Protein AF-A0A822H7S4-F1 (afdb_monomer)

Solvent-accessible surface area (backbone atoms only — not comparable to full-atom values): 8726 Å² total; per-residue (Å²): 112,70,68,63,51,54,54,53,52,51,53,52,53,52,50,51,53,51,50,54,62,55,63,72,64,66,72,76,80,75,70,82,76,78,72,73,80,75,78,82,77,72,88,77,89,68,59,89,93,58,86,76,89,72,97,78,72,83,76,85,71,76,84,72,81,94,70,40,67,82,74,30,68,69,77,76,84,75,77,83,72,79,56,101,85,48,81,80,72,88,62,91,70,91,72,59,80,77,71,72,69,85,80,28,40,58,48,65,60,55,51,50,54,48,52,54,52,54,52,52,53,53,55,62,76,74,112

Mean predicted aligned error: 16.18 Å

Secondary structure (DSSP, 8-state):
-HHHHHHHHHHHHHHHHHHHHHHTT--------------------PPTT-PPPP---PPPPPPPTT--TTT-PPPPP-----STT-----PPPPPPGGGS----TTHHHHHHHHHHHHHHHHHHHT-

Sequence (127 aa):
MTMLIYWSILIIIIGILFYVVRSGHRKKEVRPSSHKKRRHSSSHNHEFGKWTPVDFRAPSPPPYPDWSIETTKPLPYRPFKYGPGYFVTMGPRRLDLDDWIELDNQWTRFHEEKKARSVAKRAFFSS

Radius of gyration: 29.54 Å; Cα contacts (8 Å, |Δi|>4): 28; chains: 1; bounding box: 92×42×51 Å

Structure (mmCIF, N/CA/C/O backbone):
data_AF-A0A822H7S4-F1
#
_entry.id   AF-A0A822H7S4-F1
#
loop_
_atom_site.group_PDB
_atom_site.id
_atom_site.type_symbol
_atom_site.label_atom_id
_atom_site.label_alt_id
_atom_site.label_comp_id
_atom_site.label_asym_id
_atom_site.label_entity_id
_atom_site.label_seq_id
_atom_site.pdbx_PDB_ins_code
_atom_site.Cartn_x
_atom_site.Cartn_y
_atom_site.Cartn_z
_atom_site.occupancy
_atom_site.B_iso_or_equiv
_atom_site.auth_seq_id
_atom_site.auth_comp_id
_atom_site.auth_asym_id
_atom_site.auth_atom_id
_atom_site.pdbx_PDB_model_num
ATOM 1 N N . MET A 1 1 ? 66.401 -18.579 -12.604 1.00 67.56 1 MET A N 1
ATOM 2 C CA . MET A 1 1 ? 65.758 -17.253 -12.761 1.00 67.56 1 MET A CA 1
ATOM 3 C C . MET A 1 1 ? 64.562 -17.309 -13.707 1.00 67.56 1 MET A C 1
ATOM 5 O O . MET A 1 1 ? 63.463 -17.021 -13.265 1.00 67.56 1 MET A O 1
ATOM 9 N N . THR A 1 2 ? 64.715 -17.774 -14.949 1.00 84.00 2 THR A N 1
ATOM 10 C CA . THR A 1 2 ? 63.610 -17.898 -15.926 1.00 84.00 2 THR A CA 1
ATOM 11 C C . THR A 1 2 ? 62.479 -18.831 -15.481 1.00 84.00 2 THR A C 1
ATOM 13 O O . THR A 1 2 ? 61.315 -18.488 -15.630 1.00 84.00 2 THR A O 1
ATOM 16 N N . MET A 1 3 ? 62.798 -19.965 -14.849 1.00 84.88 3 MET A N 1
ATOM 17 C CA . MET A 1 3 ? 61.784 -20.910 -14.355 1.00 84.88 3 MET A CA 1
ATOM 18 C C . MET A 1 3 ? 60.849 -20.292 -13.305 1.00 84.88 3 MET A C 1
ATOM 20 O O . MET A 1 3 ? 59.642 -20.477 -13.388 1.00 84.88 3 MET A O 1
ATOM 24 N N . LEU A 1 4 ? 61.371 -19.483 -12.375 1.00 85.50 4 LEU A N 1
ATOM 25 C CA . LEU A 1 4 ? 60.556 -18.797 -11.359 1.00 85.50 4 LEU A CA 1
ATOM 26 C C . LEU A 1 4 ? 59.604 -17.757 -11.975 1.00 85.50 4 LEU A C 1
ATOM 28 O O . LEU A 1 4 ? 58.508 -17.548 -11.463 1.00 85.50 4 LEU A O 1
ATOM 32 N N . ILE A 1 5 ? 60.002 -17.152 -13.097 1.00 89.75 5 ILE A N 1
ATOM 33 C CA . ILE A 1 5 ? 59.183 -16.194 -13.848 1.00 89.75 5 ILE A CA 1
ATOM 34 C C . ILE A 1 5 ? 58.032 -16.915 -14.569 1.00 89.75 5 ILE A C 1
ATOM 36 O O . ILE A 1 5 ? 56.905 -16.433 -14.565 1.00 89.75 5 ILE A O 1
ATOM 40 N N . TYR A 1 6 ? 58.266 -18.105 -15.131 1.00 93.25 6 TYR A N 1
ATOM 41 C CA . TYR A 1 6 ? 57.186 -18.892 -15.741 1.00 93.25 6 TYR A CA 1
ATOM 42 C C . TYR A 1 6 ? 56.154 -19.368 -14.709 1.00 93.25 6 TYR A C 1
ATOM 44 O O . TYR A 1 6 ? 54.952 -19.313 -14.972 1.00 93.25 6 TYR A O 1
ATOM 52 N N . TRP A 1 7 ? 56.598 -19.762 -13.511 1.00 92.56 7 TRP A N 1
ATOM 53 C CA . TRP A 1 7 ? 55.696 -20.155 -12.424 1.00 92.56 7 TRP A CA 1
ATOM 54 C C . TRP A 1 7 ? 54.872 -18.980 -11.875 1.00 92.56 7 TRP A C 1
ATOM 56 O O . TRP A 1 7 ? 53.690 -19.163 -11.583 1.00 92.56 7 TRP A O 1
ATOM 66 N N . SER A 1 8 ? 55.433 -17.767 -11.787 1.00 92.00 8 SER A N 1
ATOM 67 C CA . SER A 1 8 ? 54.667 -16.590 -11.347 1.00 92.00 8 SER A CA 1
ATOM 68 C C . SER A 1 8 ? 53.598 -16.179 -12.365 1.00 92.00 8 SER A C 1
ATOM 70 O O . SER A 1 8 ? 52.466 -15.882 -11.979 1.00 92.00 8 SER A O 1
ATOM 72 N N . ILE A 1 9 ? 53.910 -16.249 -13.663 1.00 94.62 9 ILE A N 1
ATOM 73 C CA . ILE A 1 9 ? 52.950 -15.986 -14.744 1.00 94.62 9 ILE A CA 1
ATOM 74 C C . ILE A 1 9 ? 51.811 -17.016 -14.725 1.00 94.62 9 ILE A C 1
ATOM 76 O O . ILE A 1 9 ? 50.644 -16.642 -14.843 1.00 94.62 9 ILE A O 1
ATOM 80 N N . LEU A 1 10 ? 52.123 -18.298 -14.505 1.00 95.00 10 LEU A N 1
ATOM 81 C CA . LEU A 1 10 ? 51.122 -19.365 -14.433 1.00 95.00 10 LEU A CA 1
ATOM 82 C C . LEU A 1 10 ? 50.108 -19.131 -13.297 1.00 95.00 10 LEU A C 1
ATOM 84 O O . LEU A 1 10 ? 48.903 -19.266 -13.508 1.00 95.00 10 LEU A O 1
ATOM 88 N N . ILE A 1 11 ? 50.576 -18.724 -12.113 1.00 95.12 11 ILE A N 1
ATOM 89 C CA . ILE A 1 11 ? 49.715 -18.458 -10.947 1.00 95.12 11 ILE A CA 1
ATOM 90 C C . ILE A 1 11 ? 48.787 -17.262 -11.203 1.00 95.12 11 ILE A C 1
ATOM 92 O O . ILE A 1 11 ? 47.607 -17.312 -10.851 1.00 95.12 11 ILE A O 1
ATOM 96 N N . ILE A 1 12 ? 49.285 -16.209 -11.858 1.00 94.88 12 ILE A N 1
ATOM 97 C CA . ILE A 1 12 ? 48.481 -15.028 -12.204 1.00 94.88 12 ILE A CA 1
ATOM 98 C C . ILE A 1 12 ? 47.375 -15.401 -13.199 1.00 94.88 12 ILE A C 1
ATOM 100 O O . ILE A 1 12 ? 46.224 -15.010 -13.008 1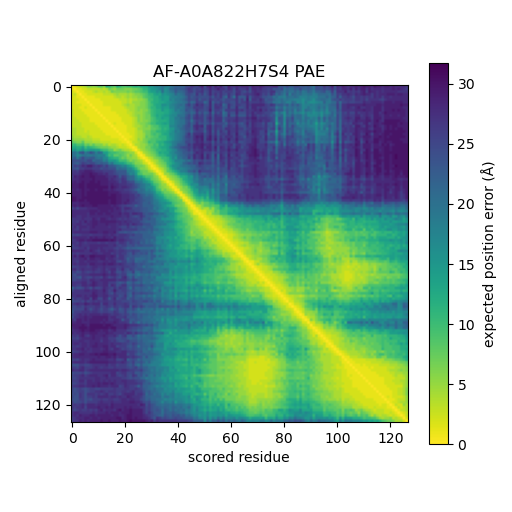.00 94.88 12 ILE A O 1
ATOM 104 N N . ILE A 1 13 ? 47.688 -16.206 -14.220 1.00 95.31 13 ILE A N 1
ATOM 105 C CA . ILE A 1 13 ? 46.705 -16.667 -15.213 1.00 95.31 13 ILE A CA 1
ATOM 106 C C . ILE A 1 13 ? 45.611 -17.512 -14.547 1.00 95.31 13 ILE A C 1
ATOM 108 O O . ILE A 1 13 ? 44.425 -17.295 -14.803 1.00 95.31 13 ILE A O 1
ATOM 112 N N . ILE A 1 14 ? 45.987 -18.424 -13.645 1.00 95.06 14 ILE A N 1
ATOM 113 C CA . ILE A 1 14 ? 45.033 -19.243 -12.882 1.00 95.06 14 ILE A CA 1
ATOM 114 C C . ILE A 1 14 ? 44.150 -18.360 -11.987 1.00 95.06 14 ILE A C 1
ATOM 116 O O . ILE A 1 14 ? 42.935 -18.558 -11.937 1.00 95.06 14 ILE A O 1
ATOM 120 N N . GLY A 1 15 ? 44.726 -17.352 -11.326 1.00 93.81 15 GLY A N 1
ATOM 121 C CA . GLY A 1 15 ? 43.984 -16.400 -10.495 1.00 93.81 15 GLY A CA 1
ATOM 122 C C . GLY A 1 15 ? 42.963 -15.578 -11.288 1.00 93.81 15 GLY A C 1
ATOM 123 O O . GLY A 1 15 ? 41.820 -15.429 -10.851 1.00 93.81 15 GLY A O 1
ATOM 124 N N . ILE A 1 16 ? 43.335 -15.103 -12.481 1.00 93.81 16 ILE A N 1
ATOM 125 C CA . ILE A 1 16 ? 42.435 -14.366 -13.382 1.00 93.81 16 ILE A CA 1
ATOM 126 C C . ILE A 1 16 ? 41.309 -15.276 -13.879 1.00 93.81 16 ILE A C 1
ATOM 128 O O . ILE A 1 16 ? 40.141 -14.886 -13.833 1.00 93.81 16 ILE A O 1
ATOM 132 N N . LEU A 1 17 ? 41.631 -16.506 -14.292 1.00 93.19 17 LEU A N 1
ATOM 133 C CA . LEU A 1 17 ? 40.635 -17.482 -14.729 1.00 93.19 17 LEU A CA 1
ATOM 134 C C . LEU A 1 17 ? 39.624 -17.775 -13.610 1.00 93.19 17 LEU A C 1
ATOM 136 O O . LEU A 1 17 ? 38.413 -17.742 -13.837 1.00 93.19 17 LEU A O 1
ATOM 140 N N . PHE A 1 18 ? 40.107 -17.983 -12.384 1.00 92.12 18 PHE A N 1
ATOM 141 C CA . PHE A 1 18 ? 39.256 -18.231 -11.224 1.00 92.12 18 PHE A CA 1
ATOM 142 C C . PHE A 1 18 ? 38.363 -17.026 -10.888 1.00 92.12 18 PHE A C 1
ATOM 144 O O . PHE A 1 18 ? 37.178 -17.190 -10.586 1.00 92.12 18 PHE A O 1
ATOM 151 N N . TYR A 1 19 ? 38.892 -15.804 -10.995 1.00 91.19 19 TYR A N 1
ATOM 152 C CA . TYR A 1 19 ? 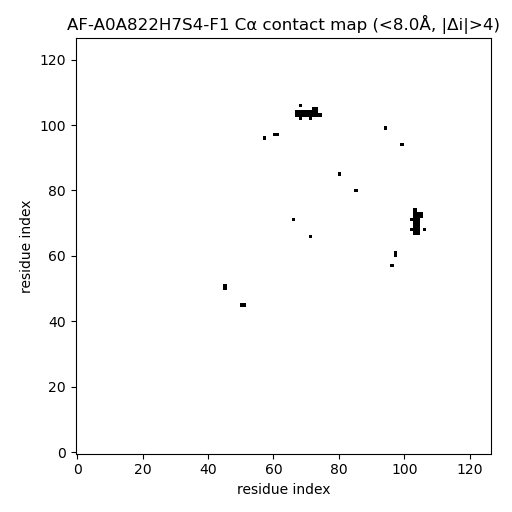38.134 -14.570 -10.782 1.00 91.19 19 TYR A CA 1
ATOM 153 C C . TYR A 1 19 ? 37.014 -14.384 -11.817 1.00 91.19 19 TYR A C 1
ATOM 155 O O . TYR A 1 19 ? 35.887 -14.035 -11.457 1.00 91.19 19 TYR A O 1
ATOM 163 N N . VAL A 1 20 ? 37.279 -14.670 -13.095 1.00 86.81 20 VAL A N 1
ATOM 164 C CA . VAL A 1 20 ? 36.275 -14.568 -14.167 1.00 86.81 20 VAL A CA 1
ATOM 165 C C . VAL A 1 20 ? 35.172 -15.613 -13.984 1.00 86.81 20 VAL A C 1
ATOM 167 O O . VAL A 1 20 ? 33.992 -15.263 -14.008 1.00 86.81 20 VAL A O 1
ATOM 170 N N . VAL A 1 21 ? 35.526 -16.866 -13.688 1.00 85.06 21 VAL A N 1
ATOM 171 C CA . VAL A 1 21 ? 34.542 -17.933 -13.429 1.00 85.06 21 VAL A CA 1
ATOM 172 C C . VAL A 1 21 ? 33.682 -17.608 -12.202 1.00 85.06 21 VAL A C 1
ATOM 174 O O . VAL A 1 21 ? 32.462 -17.775 -12.226 1.00 85.06 21 VAL A O 1
ATOM 177 N N . ARG A 1 22 ? 34.283 -17.074 -11.133 1.00 78.94 22 ARG A N 1
ATOM 178 C CA . ARG A 1 22 ? 33.554 -16.730 -9.905 1.00 78.94 22 ARG A CA 1
ATOM 179 C C . ARG A 1 22 ? 32.713 -15.460 -10.038 1.00 78.94 22 ARG A C 1
ATOM 181 O O . ARG A 1 22 ? 31.634 -15.394 -9.448 1.00 78.94 22 ARG A O 1
ATOM 188 N N . SER A 1 23 ? 33.153 -14.473 -10.819 1.00 72.94 23 SER A N 1
ATOM 189 C CA . SER A 1 23 ? 32.376 -13.249 -11.059 1.00 72.94 23 SER A CA 1
ATOM 190 C C . SER A 1 23 ? 31.108 -13.515 -11.883 1.00 72.94 23 SER A C 1
ATOM 192 O O . SER A 1 23 ? 30.075 -12.898 -11.615 1.00 72.94 23 SER A O 1
ATOM 194 N N . GLY A 1 24 ? 31.128 -14.513 -12.776 1.00 63.97 24 GLY A N 1
ATOM 195 C CA . GLY A 1 24 ? 29.954 -14.984 -13.523 1.00 63.97 24 GLY A CA 1
ATOM 196 C C . GLY A 1 24 ? 28.878 -15.686 -12.678 1.00 63.97 24 GLY A C 1
ATOM 197 O O . GLY A 1 24 ? 27.743 -15.836 -13.124 1.00 63.97 24 GLY A O 1
ATOM 198 N N . HIS A 1 25 ? 29.186 -16.079 -11.436 1.00 56.53 25 HIS A N 1
ATOM 199 C CA . HIS A 1 25 ? 28.250 -16.757 -10.528 1.00 56.53 25 HIS A CA 1
ATOM 200 C C . HIS A 1 25 ? 27.470 -15.831 -9.583 1.00 56.53 25 HIS A C 1
ATOM 202 O O . HIS A 1 25 ? 26.773 -16.313 -8.687 1.00 56.53 25 HIS A O 1
ATOM 208 N N . ARG A 1 26 ? 27.477 -14.509 -9.807 1.00 60.66 26 ARG A N 1
ATOM 209 C CA . ARG A 1 26 ? 26.443 -13.636 -9.229 1.00 60.66 26 ARG A CA 1
ATOM 210 C C . ARG A 1 26 ? 25.119 -13.889 -9.947 1.00 60.66 26 ARG A C 1
ATOM 212 O O . ARG A 1 26 ? 24.743 -13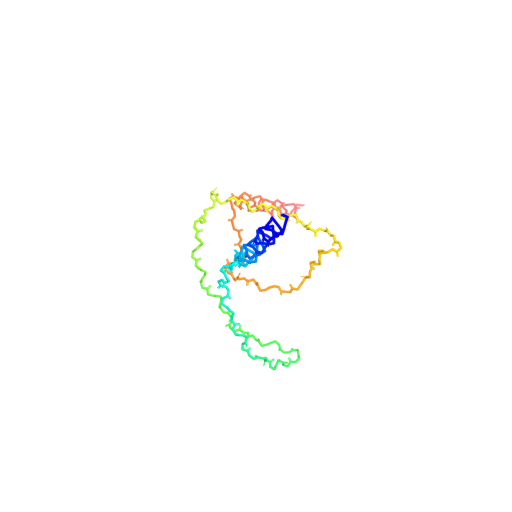.162 -10.865 1.00 60.66 26 ARG A O 1
ATOM 219 N N . LYS A 1 27 ? 24.405 -14.935 -9.525 1.00 52.38 27 LYS A N 1
ATOM 220 C CA . LYS A 1 27 ? 23.007 -15.143 -9.904 1.00 52.38 27 LYS A CA 1
ATOM 221 C C . LYS A 1 27 ? 22.253 -13.867 -9.534 1.00 52.38 27 LYS A C 1
ATOM 223 O O . LYS A 1 27 ? 22.154 -13.529 -8.357 1.00 52.38 27 LYS A O 1
ATOM 228 N N . LYS A 1 28 ? 21.759 -13.132 -10.536 1.00 50.59 28 LYS A N 1
ATOM 229 C CA . LYS A 1 28 ? 20.706 -12.144 -10.304 1.00 50.59 28 LYS A CA 1
ATOM 230 C C . LYS A 1 28 ? 19.559 -12.935 -9.702 1.00 50.59 28 LYS A C 1
ATOM 232 O O . LYS A 1 28 ? 19.017 -13.815 -10.363 1.00 50.59 28 LYS A O 1
ATOM 237 N N . GLU A 1 29 ? 19.270 -12.680 -8.437 1.00 54.31 29 GLU A N 1
ATOM 238 C CA . GLU A 1 29 ? 18.105 -13.221 -7.762 1.00 54.31 29 GLU A CA 1
ATOM 239 C C . GLU A 1 29 ? 16.882 -12.769 -8.568 1.00 54.31 29 GLU A C 1
ATOM 241 O O . GLU A 1 29 ? 16.481 -11.603 -8.549 1.00 54.31 29 GLU A O 1
ATOM 246 N N . VAL A 1 30 ? 16.365 -13.671 -9.402 1.00 54.50 30 VAL A N 1
ATOM 247 C CA . VAL A 1 30 ? 15.127 -13.455 -10.137 1.00 54.50 30 VAL A CA 1
ATOM 248 C C . VAL A 1 30 ? 14.046 -13.560 -9.078 1.00 54.50 30 VAL A C 1
ATOM 250 O O . VAL A 1 30 ? 13.592 -14.651 -8.744 1.00 54.50 30 VAL A O 1
ATOM 253 N N . ARG A 1 31 ? 13.678 -12.416 -8.494 1.00 48.25 31 ARG A N 1
ATOM 254 C CA . ARG A 1 31 ? 12.445 -12.308 -7.715 1.00 48.25 31 ARG A CA 1
A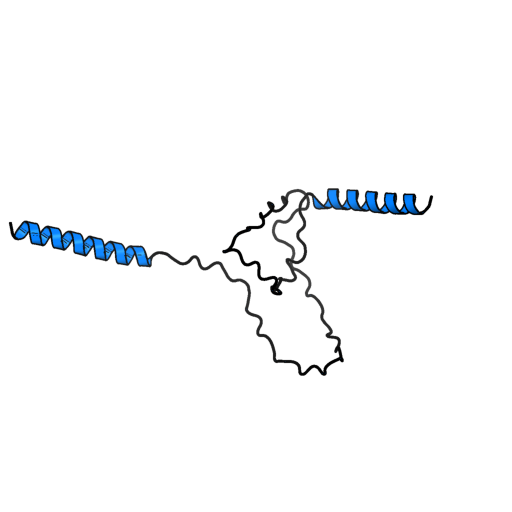TOM 255 C C . ARG A 1 31 ? 11.332 -12.920 -8.570 1.00 48.25 31 ARG A C 1
ATOM 257 O O . ARG A 1 31 ? 11.245 -12.542 -9.744 1.00 48.25 31 ARG A O 1
ATOM 264 N N . PRO A 1 32 ? 10.515 -13.849 -8.050 1.00 45.91 32 PRO A N 1
ATOM 265 C CA . PRO A 1 32 ? 9.399 -14.378 -8.813 1.00 45.91 32 PRO A CA 1
ATOM 266 C C . PRO A 1 32 ? 8.478 -13.207 -9.156 1.00 45.91 32 PRO A C 1
ATOM 268 O O . PRO A 1 32 ? 7.767 -12.672 -8.312 1.00 45.91 32 PRO A O 1
ATOM 271 N N . SER A 1 33 ? 8.536 -12.760 -10.409 1.00 53.59 33 SER A N 1
ATOM 272 C CA . SER A 1 33 ? 7.555 -11.846 -10.973 1.00 53.59 33 SER A CA 1
ATOM 273 C C . SER A 1 33 ? 6.279 -12.655 -11.183 1.00 53.59 33 SER A C 1
ATOM 275 O O . SER A 1 33 ? 6.017 -13.114 -12.294 1.00 53.59 33 SER A O 1
ATOM 277 N N . SER A 1 34 ? 5.490 -12.846 -10.123 1.00 54.94 34 SER A N 1
ATOM 278 C CA . SER A 1 34 ? 4.150 -13.443 -10.223 1.00 54.94 34 SER A CA 1
ATOM 279 C C . SER A 1 34 ? 3.173 -12.558 -11.005 1.00 54.94 34 SER A C 1
ATOM 281 O O . SER A 1 34 ? 2.072 -12.991 -11.338 1.00 54.94 34 SER A O 1
ATOM 283 N N . HIS A 1 35 ? 3.562 -11.337 -11.373 1.00 54.00 35 HIS A N 1
ATOM 284 C CA . HIS A 1 35 ? 2.672 -10.431 -12.073 1.00 54.00 35 HIS A CA 1
ATOM 285 C C . HIS A 1 35 ? 2.634 -10.762 -13.575 1.00 54.00 35 HIS A C 1
ATOM 287 O O . HIS A 1 35 ? 3.382 -10.227 -14.401 1.00 54.00 35 HIS A O 1
ATOM 293 N N . LYS A 1 36 ? 1.754 -11.704 -13.930 1.00 55.62 36 LYS A N 1
ATOM 294 C CA . LYS A 1 36 ? 1.351 -12.033 -15.301 1.00 55.62 36 LYS A CA 1
ATOM 295 C C . LYS A 1 36 ? 1.040 -10.718 -16.025 1.00 55.62 36 LYS A C 1
ATOM 297 O O . LYS A 1 36 ? 0.052 -10.061 -15.707 1.00 55.62 36 LYS A O 1
ATOM 302 N N . LYS A 1 37 ? 1.878 -10.303 -16.986 1.00 48.84 37 LYS A N 1
ATOM 303 C CA . LYS A 1 37 ? 1.624 -9.113 -17.820 1.00 48.84 37 LYS A CA 1
ATOM 304 C C . LYS A 1 37 ? 0.270 -9.286 -18.516 1.00 48.84 37 LYS A C 1
ATOM 306 O O . LYS A 1 37 ? 0.178 -9.954 -19.546 1.00 48.84 37 LYS A O 1
ATOM 311 N N . ARG A 1 38 ? -0.791 -8.697 -17.957 1.00 54.91 38 ARG A N 1
ATOM 312 C CA . ARG A 1 38 ? -2.090 -8.597 -18.627 1.00 54.91 38 ARG A CA 1
ATOM 313 C C . ARG A 1 38 ? -1.869 -7.754 -19.881 1.00 54.91 38 ARG A C 1
ATOM 315 O O . ARG A 1 38 ? -1.449 -6.599 -19.795 1.00 54.91 38 ARG A O 1
ATOM 322 N N . ARG A 1 39 ? -2.069 -8.372 -21.048 1.00 52.72 39 ARG A N 1
ATOM 323 C CA . ARG A 1 39 ? -2.015 -7.707 -22.354 1.00 52.72 39 ARG A CA 1
ATOM 324 C C . ARG A 1 39 ? -3.052 -6.583 -22.321 1.00 52.72 39 ARG A C 1
ATOM 326 O O . ARG A 1 39 ? -4.225 -6.860 -22.099 1.00 52.72 39 ARG A O 1
ATOM 333 N N . HIS A 1 40 ? -2.621 -5.333 -22.482 1.00 52.97 40 HIS A N 1
ATOM 334 C CA . HIS A 1 40 ? -3.560 -4.235 -22.693 1.00 52.97 40 HIS A CA 1
ATOM 335 C C . HIS A 1 40 ? -4.198 -4.425 -24.063 1.00 52.97 40 HIS A C 1
ATOM 337 O O . HIS A 1 40 ? -3.512 -4.331 -25.080 1.00 52.97 40 HIS A O 1
ATOM 343 N N . SER A 1 41 ? -5.490 -4.734 -24.082 1.00 56.22 41 SER A N 1
ATOM 344 C CA . SER A 1 41 ? -6.302 -4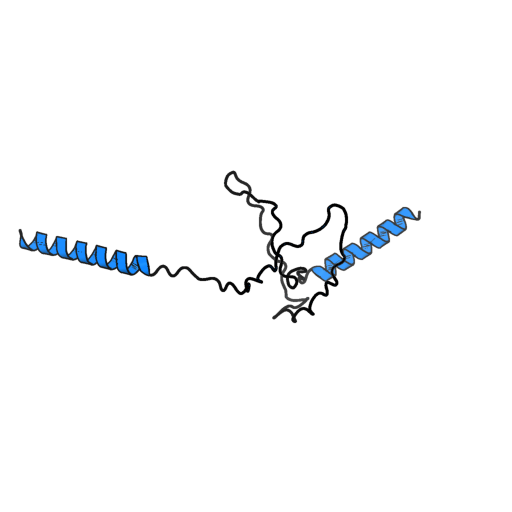.637 -25.286 1.00 56.22 41 SER A CA 1
ATOM 345 C C . SER A 1 41 ? -6.456 -3.162 -25.666 1.00 56.22 41 SER A C 1
ATOM 347 O O . SER A 1 41 ? -6.771 -2.331 -24.817 1.00 56.22 41 SER A O 1
ATOM 349 N N . SER A 1 42 ? -6.150 -2.902 -26.935 1.00 55.81 42 SER A N 1
ATOM 350 C CA . SER A 1 42 ? -6.309 -1.705 -27.770 1.00 55.81 42 SER A CA 1
ATOM 351 C C . SER A 1 42 ? -6.985 -0.446 -27.205 1.00 55.81 42 SER A C 1
ATOM 353 O O . SER A 1 42 ? -8.043 -0.478 -26.576 1.00 55.81 42 SER A O 1
ATOM 355 N N . SER A 1 43 ? -6.386 0.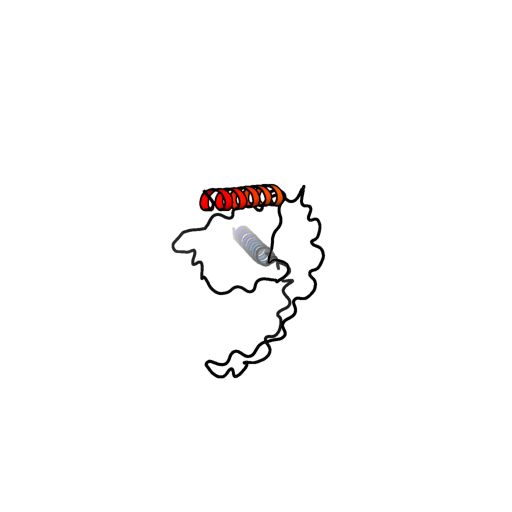683 -27.593 1.00 55.75 43 SER A N 1
ATOM 356 C CA . SER A 1 43 ? -6.913 2.049 -27.572 1.00 55.75 43 SER A CA 1
ATOM 357 C C . SER A 1 43 ? -8.408 2.115 -27.877 1.00 55.75 43 SER A C 1
ATOM 359 O O . SER A 1 43 ? -8.843 1.817 -28.989 1.00 55.75 43 SER A O 1
ATOM 361 N N . HIS A 1 44 ? -9.191 2.526 -26.891 1.00 59.75 44 HIS A N 1
ATOM 362 C CA . HIS A 1 44 ? -10.588 2.864 -27.101 1.00 59.75 44 HIS A CA 1
ATOM 363 C C . HIS A 1 44 ? -10.634 4.301 -27.642 1.00 59.75 44 HIS A C 1
ATOM 365 O O . HIS A 1 44 ? -10.087 5.219 -27.030 1.00 59.75 44 HIS A O 1
ATOM 371 N N . ASN A 1 45 ? -11.249 4.490 -28.810 1.00 65.94 45 ASN A N 1
ATOM 372 C CA . ASN A 1 45 ? -11.568 5.807 -29.359 1.00 65.94 45 ASN A CA 1
ATOM 373 C C . ASN A 1 45 ? -12.701 6.415 -28.518 1.00 65.94 45 ASN A C 1
ATOM 375 O O . ASN A 1 45 ? -13.871 6.287 -28.863 1.00 65.94 45 ASN A O 1
ATOM 379 N N . HIS A 1 46 ? -12.370 6.999 -27.368 1.00 67.81 46 HIS A N 1
ATOM 380 C CA . HIS A 1 46 ? -13.348 7.716 -26.555 1.00 67.81 46 HIS A CA 1
ATOM 381 C C . HIS A 1 46 ? -13.589 9.097 -27.172 1.00 67.81 46 HIS A C 1
ATOM 383 O O . HIS A 1 46 ? -12.641 9.863 -27.356 1.00 67.81 46 HIS A O 1
ATOM 389 N N . GLU A 1 47 ? -14.843 9.434 -27.473 1.00 80.94 47 GLU A N 1
ATOM 390 C CA . GLU A 1 47 ? -15.204 10.813 -27.806 1.00 80.94 47 GLU A CA 1
ATOM 391 C C . GLU A 1 47 ? -14.967 11.717 -26.588 1.00 80.94 47 GLU A C 1
ATOM 393 O O . GLU A 1 47 ? -15.336 11.381 -25.457 1.00 80.94 47 GLU A O 1
ATOM 398 N N . PHE A 1 48 ? -14.350 12.879 -26.810 1.00 81.75 48 PHE A N 1
ATOM 399 C CA . PHE A 1 48 ? -14.094 13.846 -25.747 1.00 81.75 48 PHE A CA 1
ATOM 400 C C . PHE A 1 48 ? -15.415 14.275 -25.086 1.00 81.75 48 PHE A C 1
ATOM 402 O O . PHE A 1 48 ? -16.359 14.672 -25.764 1.00 81.75 48 PHE A O 1
ATOM 409 N N . GLY A 1 49 ? -15.491 14.178 -23.757 1.00 84.06 49 GLY A N 1
ATOM 410 C CA . GLY A 1 49 ? -16.674 14.569 -22.981 1.00 84.06 49 GLY A CA 1
ATOM 411 C C . GLY A 1 49 ? -17.766 13.501 -22.829 1.00 84.06 49 GLY A C 1
ATOM 412 O O . GLY A 1 49 ? -18.715 13.736 -22.085 1.00 84.06 49 GLY A O 1
ATOM 413 N N . LYS A 1 50 ? -17.642 12.318 -23.450 1.00 83.88 50 LYS A N 1
ATOM 414 C CA . LYS A 1 50 ? -18.576 11.199 -23.234 1.00 83.88 50 LYS A CA 1
ATOM 415 C C . LYS A 1 50 ? -17.914 10.073 -22.444 1.00 83.88 50 LYS A C 1
ATOM 417 O O . LYS A 1 50 ? -17.101 9.313 -22.967 1.00 83.88 50 LYS A O 1
ATOM 422 N N . TRP A 1 51 ? -18.292 9.937 -21.174 1.00 81.31 51 TRP A N 1
ATOM 423 C CA . TRP A 1 51 ? -17.911 8.775 -20.371 1.00 81.31 51 TRP A CA 1
ATOM 424 C C . TRP A 1 51 ? -18.818 7.590 -20.714 1.00 81.31 51 TRP A C 1
ATOM 426 O O . TRP A 1 51 ? -20.034 7.666 -20.551 1.00 81.31 51 TRP A O 1
ATOM 436 N N . THR A 1 52 ? -18.228 6.498 -21.205 1.00 85.00 52 THR A N 1
ATOM 437 C CA . THR A 1 52 ? -18.952 5.239 -21.423 1.00 85.00 52 THR A CA 1
ATOM 438 C C . THR A 1 52 ? -18.810 4.378 -20.170 1.00 85.00 52 THR A C 1
ATOM 440 O O . THR A 1 52 ? -17.673 4.056 -19.809 1.00 85.00 52 THR A O 1
ATOM 443 N N . PRO A 1 53 ? -19.909 4.003 -19.492 1.00 86.62 53 PRO A N 1
ATOM 444 C CA . PRO A 1 53 ? -19.831 3.110 -18.347 1.00 86.62 53 PRO A CA 1
ATOM 445 C C . PRO A 1 53 ? -19.269 1.758 -18.781 1.00 86.62 53 PRO A C 1
ATOM 447 O O . PRO A 1 53 ? -19.708 1.170 -19.767 1.00 86.62 53 PRO A O 1
ATOM 450 N N . VAL A 1 54 ? -18.300 1.257 -18.023 1.00 85.19 54 VAL A N 1
ATOM 451 C CA . VAL A 1 54 ? -17.793 -0.108 -18.167 1.00 85.19 54 VAL A CA 1
ATOM 452 C C . VAL A 1 54 ? -18.476 -0.956 -17.097 1.00 85.19 54 VAL A C 1
ATOM 454 O O . VAL A 1 54 ? -18.442 -0.578 -15.926 1.00 85.19 54 VAL A O 1
ATOM 457 N N . ASP A 1 55 ? -19.075 -2.093 -17.473 1.00 89.31 55 ASP A N 1
ATOM 458 C CA . ASP A 1 55 ? -19.585 -3.087 -16.509 1.00 89.31 55 ASP A CA 1
ATOM 459 C C . ASP A 1 55 ? -18.401 -3.835 -15.880 1.00 89.31 55 ASP A C 1
ATOM 461 O O . ASP A 1 55 ? -18.045 -4.955 -16.251 1.00 89.31 55 ASP A O 1
ATOM 465 N N . PHE A 1 56 ? -17.698 -3.145 -14.984 1.00 84.81 56 PH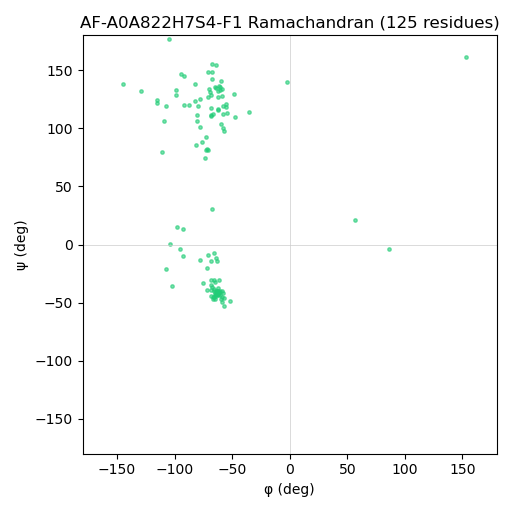E A N 1
ATOM 466 C CA . PHE A 1 56 ? -16.582 -3.704 -14.245 1.00 84.81 56 PHE A CA 1
ATOM 467 C C . PHE A 1 56 ? -17.088 -4.381 -12.972 1.00 84.81 56 PHE A C 1
ATOM 469 O O . PHE A 1 56 ? -17.640 -3.732 -12.083 1.00 84.81 56 PHE A O 1
ATOM 476 N N . ARG A 1 57 ? -16.821 -5.683 -12.853 1.00 86.81 57 ARG A N 1
ATOM 477 C CA . ARG A 1 57 ? -17.032 -6.451 -11.623 1.00 86.81 57 ARG A CA 1
ATOM 478 C C . ARG A 1 57 ? -15.690 -6.934 -11.102 1.00 86.81 57 ARG A C 1
ATOM 480 O O . ARG A 1 57 ? -14.944 -7.595 -11.826 1.00 86.81 57 ARG A O 1
ATOM 487 N N . ALA A 1 58 ? -15.383 -6.595 -9.853 1.00 82.19 58 ALA A N 1
ATOM 488 C CA . ALA A 1 58 ? -14.202 -7.124 -9.191 1.00 82.19 58 ALA A CA 1
ATOM 489 C C . ALA A 1 58 ? -14.357 -8.648 -9.016 1.00 82.19 58 ALA A C 1
ATOM 491 O O . ALA A 1 58 ? -15.444 -9.106 -8.652 1.00 82.19 58 ALA A O 1
ATOM 492 N N . PRO A 1 59 ? -13.313 -9.448 -9.294 1.00 84.88 59 PRO A N 1
ATOM 493 C CA . PRO A 1 59 ? -13.334 -10.864 -8.955 1.00 84.88 59 PRO A CA 1
ATOM 494 C C . PRO A 1 59 ? -13.399 -11.035 -7.432 1.00 84.88 59 PRO A C 1
ATOM 496 O O . PRO A 1 59 ? -12.962 -10.159 -6.687 1.00 84.88 59 PRO A O 1
ATOM 499 N N . SER A 1 60 ? -13.933 -12.168 -6.969 1.00 85.62 60 SER A N 1
ATOM 500 C CA . SER A 1 60 ? -13.852 -12.513 -5.547 1.00 85.62 60 SER A CA 1
ATOM 501 C C . SER A 1 60 ? -12.379 -12.672 -5.158 1.00 85.62 60 SER A C 1
ATOM 503 O O . SER A 1 60 ? -11.688 -13.452 -5.822 1.00 85.62 60 SER A O 1
ATOM 505 N N . PRO A 1 61 ? -11.897 -11.977 -4.115 1.00 81.69 61 PRO A N 1
ATOM 506 C CA . PRO A 1 61 ? -10.514 -12.104 -3.683 1.00 81.69 61 PRO A CA 1
ATOM 507 C C . PRO A 1 61 ? -10.262 -13.510 -3.115 1.00 81.69 61 PRO A C 1
ATOM 509 O O . PRO A 1 61 ? -11.179 -14.119 -2.545 1.00 81.69 61 PRO A O 1
ATOM 512 N N . PRO A 1 62 ? -9.043 -14.051 -3.264 1.00 83.19 62 PRO A N 1
ATOM 513 C CA . PRO A 1 62 ? -8.649 -15.270 -2.573 1.00 83.19 62 PRO A CA 1
ATOM 514 C C . PRO A 1 62 ? -8.560 -15.025 -1.053 1.00 83.19 62 PRO A C 1
ATOM 516 O O . PRO A 1 62 ? -8.338 -13.891 -0.623 1.00 83.19 62 PRO A O 1
ATOM 519 N N . PRO A 1 63 ? -8.708 -16.070 -0.216 1.00 82.88 63 PRO A N 1
ATOM 520 C CA . PRO A 1 63 ? -8.422 -15.945 1.209 1.00 82.88 63 PRO A CA 1
ATOM 521 C C . PRO A 1 63 ? -6.949 -15.568 1.409 1.00 82.88 63 PRO A C 1
ATOM 523 O O . PRO A 1 63 ? -6.063 -16.141 0.770 1.00 82.88 63 PRO A O 1
ATOM 526 N N . TYR A 1 64 ? -6.691 -14.605 2.293 1.00 75.94 64 TYR A N 1
ATOM 527 C CA . TYR A 1 64 ? -5.331 -14.155 2.569 1.00 75.94 64 TYR A CA 1
ATOM 528 C C . TYR A 1 64 ? -4.567 -15.242 3.347 1.00 75.94 64 TYR A C 1
ATOM 530 O O . TYR A 1 64 ? -5.071 -15.710 4.374 1.00 75.94 64 TYR A O 1
ATOM 538 N N . PRO A 1 65 ? -3.383 -15.677 2.885 1.00 81.94 65 PRO A N 1
ATOM 539 C CA . PRO A 1 65 ? -2.637 -16.744 3.540 1.00 81.94 65 PRO A CA 1
ATOM 540 C C . PRO A 1 65 ? -2.105 -16.270 4.895 1.00 81.94 65 PRO A C 1
ATOM 542 O O . PRO A 1 65 ? -1.507 -15.200 4.990 1.00 81.94 65 PRO A O 1
ATOM 545 N N . ASP A 1 66 ? -2.319 -17.073 5.936 1.00 79.69 66 ASP A N 1
ATOM 546 C CA . ASP A 1 66 ? -1.735 -16.888 7.274 1.00 79.69 66 ASP A CA 1
ATOM 547 C C . ASP A 1 66 ? -2.031 -15.535 7.953 1.00 79.69 66 ASP A C 1
ATOM 549 O O . ASP A 1 66 ? -1.328 -15.116 8.876 1.00 79.69 66 ASP A O 1
ATOM 553 N N . TRP A 1 67 ? -3.090 -14.842 7.526 1.00 81.19 67 TRP A N 1
ATOM 554 C CA . TRP A 1 67 ? -3.550 -13.618 8.175 1.00 81.19 67 TRP A CA 1
ATOM 555 C C . TRP A 1 67 ? -4.427 -13.928 9.386 1.00 81.19 67 TRP A C 1
ATOM 557 O O . TRP A 1 67 ? -5.302 -14.795 9.347 1.00 81.19 67 TRP A O 1
ATOM 567 N N . SER A 1 68 ? -4.217 -13.177 10.465 1.00 84.00 68 SER A N 1
ATOM 568 C CA . SER A 1 68 ? -5.085 -13.189 11.633 1.00 84.00 68 SER A CA 1
ATOM 569 C C . SER A 1 68 ? -5.163 -11.798 12.240 1.00 84.00 68 SER A C 1
ATOM 571 O O . SER A 1 68 ? -4.159 -11.107 12.416 1.00 84.00 68 SER A O 1
ATOM 573 N N . ILE A 1 69 ? -6.378 -11.423 12.629 1.00 86.06 69 ILE A N 1
ATOM 574 C CA . ILE A 1 69 ? -6.668 -10.151 13.290 1.00 86.06 69 ILE A CA 1
ATOM 575 C C . ILE A 1 69 ? -5.972 -10.004 14.650 1.00 86.06 69 ILE A C 1
ATOM 577 O O . ILE A 1 69 ? -5.922 -8.910 15.192 1.00 86.06 69 ILE A O 1
ATOM 581 N N . GLU A 1 70 ? -5.438 -11.080 15.225 1.00 87.25 70 GLU A N 1
ATOM 582 C CA . GLU A 1 70 ? -4.779 -11.036 16.534 1.00 87.25 70 GLU A CA 1
ATOM 583 C C . GLU A 1 70 ? -3.251 -11.035 16.411 1.00 87.25 70 GLU A C 1
ATOM 585 O O . GLU A 1 70 ? -2.552 -10.375 17.187 1.00 87.25 70 GLU A O 1
ATOM 590 N N . THR A 1 71 ? -2.713 -11.751 15.420 1.00 88.81 71 THR A N 1
ATOM 591 C CA . THR A 1 71 ? -1.275 -12.045 15.336 1.00 88.81 71 THR A CA 1
ATOM 592 C C . THR A 1 71 ? -0.544 -11.264 14.247 1.00 88.81 71 THR A C 1
ATOM 594 O O . THR A 1 71 ? 0.675 -11.087 14.358 1.00 88.81 71 THR A O 1
ATOM 597 N N . THR A 1 72 ? -1.244 -10.758 13.224 1.00 88.75 72 THR A N 1
ATOM 598 C CA . THR A 1 72 ? -0.627 -9.978 12.145 1.00 88.75 72 THR A CA 1
ATOM 599 C C . THR A 1 72 ? -0.139 -8.638 12.686 1.00 88.75 72 THR A C 1
ATOM 601 O O . THR A 1 72 ? -0.919 -7.763 13.056 1.00 88.75 72 THR A O 1
ATOM 604 N N . LYS A 1 73 ? 1.184 -8.476 12.750 1.00 88.12 73 LYS A N 1
ATOM 605 C CA . LYS A 1 73 ? 1.816 -7.241 13.226 1.00 88.12 73 LYS A CA 1
ATOM 606 C C . LYS A 1 73 ? 1.634 -6.114 12.205 1.00 88.12 73 LYS A C 1
ATOM 608 O O . LYS A 1 73 ? 1.670 -6.391 11.006 1.00 88.12 73 LYS A O 1
ATOM 613 N N . PRO A 1 74 ? 1.532 -4.854 12.659 1.00 87.44 74 PRO A N 1
ATOM 614 C CA . PRO A 1 74 ? 1.510 -3.711 11.758 1.00 87.44 74 PRO A CA 1
ATOM 615 C C . PRO A 1 74 ? 2.799 -3.665 10.939 1.00 87.44 74 PRO A C 1
ATOM 617 O O . PRO A 1 74 ? 3.892 -3.927 11.463 1.00 87.44 74 PRO A O 1
ATOM 620 N N . LEU A 1 75 ? 2.682 -3.310 9.656 1.00 81.62 75 LEU A N 1
ATOM 621 C CA . LEU A 1 75 ? 3.859 -3.112 8.824 1.00 81.62 75 LEU A CA 1
ATOM 622 C C . LEU A 1 75 ? 4.748 -2.022 9.432 1.00 81.62 75 LEU A C 1
ATOM 624 O O . LEU A 1 75 ? 4.260 -0.946 9.795 1.00 81.62 75 LEU A O 1
ATOM 628 N N . PRO A 1 76 ? 6.068 -2.252 9.511 1.00 86.56 76 PRO A N 1
ATOM 629 C CA . PRO A 1 76 ? 6.982 -1.230 9.978 1.00 86.56 76 PRO A CA 1
ATOM 630 C C . PRO A 1 76 ? 6.899 -0.013 9.058 1.00 86.56 76 PRO A C 1
ATOM 632 O O . PRO A 1 76 ? 6.942 -0.133 7.830 1.00 86.56 76 PRO A O 1
ATOM 635 N N . TYR A 1 77 ? 6.804 1.170 9.667 1.00 84.88 77 TYR A N 1
ATOM 636 C CA . TYR A 1 77 ? 6.756 2.420 8.926 1.00 84.88 77 TYR A CA 1
ATOM 637 C C . TYR A 1 77 ? 7.965 2.517 7.998 1.00 84.88 77 TYR A C 1
ATOM 639 O O . TYR A 1 77 ? 9.120 2.492 8.430 1.00 84.88 77 TYR A O 1
ATOM 647 N N . ARG A 1 78 ? 7.697 2.631 6.699 1.00 79.38 78 ARG A N 1
ATOM 648 C CA . ARG A 1 78 ? 8.734 2.859 5.703 1.00 79.38 78 ARG A CA 1
ATOM 649 C C . ARG A 1 78 ? 9.076 4.348 5.718 1.00 79.38 78 ARG A C 1
ATOM 651 O O . ARG A 1 78 ? 8.247 5.141 5.270 1.00 79.38 78 ARG A O 1
ATOM 658 N N . PRO A 1 79 ? 10.278 4.752 6.170 1.00 82.75 79 PRO A N 1
ATOM 659 C CA . PRO A 1 79 ? 10.636 6.157 6.162 1.00 82.75 79 PRO A CA 1
ATOM 660 C C . PRO A 1 79 ? 10.635 6.679 4.727 1.00 82.75 79 PRO A C 1
ATOM 662 O O . PRO A 1 79 ? 11.142 6.033 3.799 1.00 82.75 79 PRO A O 1
ATOM 665 N N . PHE A 1 80 ? 10.069 7.869 4.557 1.00 76.06 80 PHE A N 1
ATOM 666 C CA . PHE A 1 80 ? 10.199 8.617 3.321 1.00 76.06 80 PHE A CA 1
ATOM 667 C C . PHE A 1 80 ? 11.682 8.937 3.101 1.00 76.06 80 PHE A C 1
ATOM 669 O O . PHE A 1 80 ? 12.311 9.622 3.908 1.00 76.06 80 PHE A O 1
ATOM 676 N N . LYS A 1 81 ? 12.263 8.400 2.025 1.00 78.25 81 LYS A N 1
ATOM 677 C CA . LYS A 1 81 ? 13.651 8.688 1.657 1.00 78.25 81 LYS A CA 1
ATOM 678 C C . LYS A 1 81 ? 13.686 10.025 0.927 1.00 78.25 81 LYS A C 1
ATOM 680 O O . LYS A 1 81 ? 13.268 10.095 -0.225 1.00 78.25 81 LYS A O 1
ATOM 685 N N . TYR A 1 82 ? 14.175 11.061 1.600 1.00 80.00 82 TYR A N 1
ATOM 686 C CA . TYR A 1 82 ? 14.403 12.371 1.000 1.00 80.00 82 TYR A CA 1
ATOM 687 C C . TYR A 1 82 ? 15.841 12.470 0.466 1.00 80.00 82 TYR A C 1
ATOM 689 O O . TYR A 1 82 ? 16.766 11.889 1.034 1.00 80.00 82 TYR A O 1
ATOM 697 N N . GLY A 1 83 ? 16.037 13.176 -0.648 1.00 82.06 83 GLY A N 1
ATOM 698 C CA . GLY A 1 83 ? 17.363 13.467 -1.197 1.00 82.06 83 GLY A CA 1
ATOM 699 C C . GLY A 1 83 ? 17.353 13.685 -2.713 1.00 82.06 83 GLY A C 1
ATOM 700 O O . GLY A 1 83 ? 16.424 13.239 -3.386 1.00 82.06 83 GLY A O 1
ATOM 701 N N . PRO A 1 84 ? 18.401 14.316 -3.273 1.00 80.75 84 PRO A N 1
ATOM 702 C CA . PRO A 1 84 ? 18.482 14.665 -4.697 1.00 80.75 84 PRO A CA 1
ATOM 703 C C . PRO A 1 84 ? 18.496 13.452 -5.649 1.00 80.75 84 PRO A C 1
ATOM 705 O O . PRO A 1 84 ? 18.340 13.622 -6.851 1.00 80.75 84 PRO A O 1
ATOM 708 N N .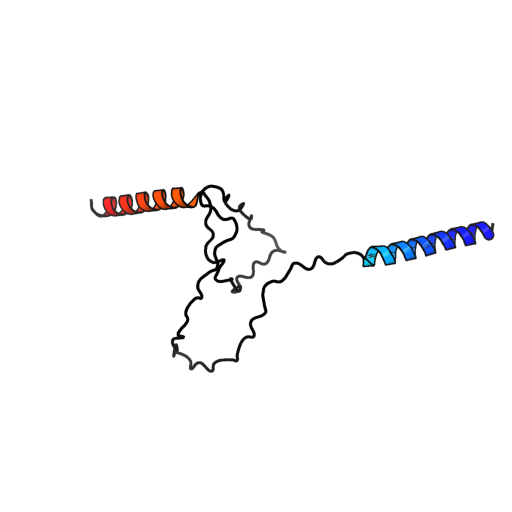 GLY A 1 85 ? 18.668 12.230 -5.126 1.00 78.12 85 GLY A N 1
ATOM 709 C CA . GLY A 1 85 ? 18.602 10.974 -5.885 1.00 78.12 85 GLY A CA 1
ATOM 710 C C . GLY A 1 85 ? 17.311 10.164 -5.702 1.00 78.12 85 GLY A C 1
ATOM 711 O O . GLY A 1 85 ? 17.194 9.084 -6.278 1.00 78.12 85 GLY A O 1
ATOM 712 N N . TYR A 1 86 ? 16.348 10.637 -4.902 1.00 73.31 86 TYR A N 1
ATOM 713 C CA . TYR A 1 86 ? 15.087 9.937 -4.636 1.00 73.31 86 TYR A CA 1
ATOM 714 C C . TYR A 1 86 ? 13.912 10.684 -5.271 1.00 73.31 86 TYR A C 1
ATOM 716 O O . TYR A 1 86 ? 13.157 11.389 -4.606 1.00 73.31 86 TYR A O 1
ATOM 724 N N . PHE A 1 87 ? 13.737 10.505 -6.581 1.00 74.62 87 PHE A N 1
ATOM 725 C CA . PHE A 1 87 ? 12.565 11.009 -7.291 1.00 74.62 87 PHE A CA 1
ATOM 726 C C . PHE A 1 87 ? 11.375 10.084 -7.034 1.00 74.62 87 PHE A C 1
ATOM 728 O O . PHE A 1 87 ? 11.248 9.018 -7.641 1.00 74.62 87 PHE A O 1
ATOM 735 N N . VAL A 1 88 ? 10.484 10.480 -6.126 1.00 69.69 88 VAL A N 1
ATOM 736 C CA . VAL A 1 88 ? 9.159 9.861 -6.033 1.00 69.69 88 VAL A CA 1
ATOM 737 C C . VAL A 1 88 ? 8.328 10.406 -7.186 1.00 69.69 88 VAL A C 1
ATOM 739 O O . VAL A 1 88 ? 7.662 11.430 -7.071 1.00 69.69 88 VAL A O 1
ATOM 742 N N . THR A 1 89 ? 8.393 9.745 -8.339 1.00 69.75 89 THR A N 1
ATOM 743 C CA . THR A 1 89 ? 7.450 10.029 -9.419 1.00 69.75 89 THR A CA 1
ATOM 744 C C . THR A 1 89 ? 6.071 9.590 -8.947 1.00 69.75 89 THR A C 1
ATOM 746 O O . THR A 1 89 ? 5.829 8.390 -8.797 1.00 69.75 89 THR A O 1
ATOM 749 N N . MET A 1 90 ? 5.173 10.553 -8.734 1.00 73.88 90 MET A N 1
ATOM 750 C CA . MET A 1 90 ? 3.756 10.364 -8.380 1.00 73.88 90 MET A CA 1
ATOM 751 C C . MET A 1 90 ? 2.941 9.730 -9.528 1.00 73.88 90 MET A C 1
ATOM 753 O O . MET A 1 90 ? 1.766 10.026 -9.715 1.00 73.88 90 MET A O 1
ATOM 757 N N . GLY A 1 91 ? 3.574 8.899 -10.356 1.00 77.19 91 GLY A N 1
ATOM 758 C CA . GLY A 1 91 ? 2.923 8.220 -11.461 1.00 77.19 91 GLY A CA 1
ATOM 759 C C . GLY A 1 91 ? 1.921 7.186 -10.939 1.00 77.19 91 GLY A C 1
ATOM 760 O O . GLY A 1 91 ? 2.225 6.497 -9.958 1.00 77.19 91 GLY A O 1
ATOM 761 N N . PRO A 1 92 ? 0.760 7.023 -11.597 1.00 77.69 92 PRO A N 1
ATOM 762 C CA . PRO A 1 92 ? -0.167 5.944 -11.291 1.00 77.69 92 PRO A CA 1
ATOM 763 C C . PRO A 1 92 ? 0.555 4.598 -11.386 1.00 77.69 92 PRO A C 1
ATOM 765 O O . PRO A 1 92 ? 1.072 4.220 -12.441 1.00 77.69 92 PRO A O 1
ATOM 768 N N . ARG A 1 93 ? 0.623 3.873 -10.270 1.00 68.69 93 ARG A N 1
ATOM 769 C CA . ARG A 1 93 ? 1.152 2.508 -10.239 1.00 68.69 93 ARG A CA 1
ATOM 770 C C . ARG A 1 93 ? -0.001 1.530 -10.378 1.00 68.69 93 ARG A C 1
ATOM 772 O O . ARG A 1 93 ? -1.099 1.786 -9.895 1.00 68.69 93 ARG A O 1
ATOM 779 N N . ARG A 1 94 ? 0.259 0.402 -11.037 1.00 73.69 94 ARG A N 1
ATOM 780 C CA . ARG A 1 94 ? -0.680 -0.721 -11.024 1.00 73.69 94 ARG A CA 1
ATOM 781 C C . ARG A 1 94 ? -0.686 -1.285 -9.608 1.00 73.69 94 ARG A C 1
ATOM 783 O O . ARG A 1 94 ? 0.368 -1.691 -9.127 1.00 73.69 94 ARG A O 1
ATOM 790 N N . LEU A 1 95 ? -1.841 -1.221 -8.964 1.00 79.06 95 LEU A N 1
ATOM 791 C CA . LEU A 1 95 ? -2.118 -1.864 -7.688 1.00 79.06 95 LEU A CA 1
ATOM 792 C C . LEU A 1 95 ? -2.857 -3.168 -7.993 1.00 79.06 95 LEU A C 1
ATOM 794 O O . LEU A 1 95 ? -3.773 -3.164 -8.822 1.00 79.06 95 LEU A O 1
ATOM 798 N N . ASP A 1 96 ? -2.441 -4.264 -7.369 1.00 81.06 96 ASP A N 1
ATOM 799 C CA . ASP A 1 96 ? -3.214 -5.501 -7.391 1.00 81.06 96 ASP A CA 1
ATOM 800 C C . ASP A 1 96 ? -4.480 -5.300 -6.549 1.00 81.06 96 ASP A C 1
ATOM 802 O O . ASP A 1 96 ? -4.427 -4.722 -5.466 1.00 81.06 96 ASP A O 1
ATOM 806 N N . LEU A 1 97 ? -5.641 -5.712 -7.070 1.00 78.62 97 LEU A N 1
ATOM 807 C CA . LEU A 1 97 ? -6.922 -5.483 -6.386 1.00 78.62 97 LEU A CA 1
ATOM 808 C C . LEU A 1 97 ? -6.977 -6.172 -5.018 1.00 78.62 97 LEU A C 1
ATOM 810 O O . LEU A 1 97 ? -7.618 -5.655 -4.106 1.00 78.62 97 LEU A O 1
ATOM 814 N N . ASP A 1 98 ? -6.283 -7.300 -4.889 1.00 79.75 98 ASP A N 1
ATOM 815 C CA . ASP A 1 98 ? -6.214 -8.087 -3.659 1.00 79.75 98 ASP A CA 1
ATOM 816 C C . ASP A 1 98 ? -5.360 -7.399 -2.572 1.00 79.75 98 ASP A C 1
ATOM 818 O O . ASP A 1 98 ? -5.561 -7.648 -1.387 1.00 79.75 98 ASP A O 1
ATOM 822 N N . ASP A 1 99 ? -4.487 -6.458 -2.957 1.00 76.12 99 ASP A N 1
ATOM 823 C CA . ASP A 1 99 ? -3.589 -5.708 -2.063 1.00 76.12 99 ASP A CA 1
ATOM 824 C C . ASP A 1 99 ? -4.151 -4.318 -1.691 1.00 76.12 99 ASP A C 1
ATOM 826 O O . ASP A 1 99 ? -3.429 -3.431 -1.230 1.00 76.12 99 ASP A O 1
ATOM 830 N N . TRP A 1 100 ? -5.443 -4.074 -1.935 1.00 75.44 100 TRP A N 1
ATOM 831 C CA . TRP A 1 100 ? -6.061 -2.763 -1.699 1.00 75.44 100 TRP A CA 1
ATOM 832 C C . TRP A 1 100 ? -6.152 -2.404 -0.211 1.00 75.44 100 TRP A C 1
ATOM 834 O O . TRP A 1 100 ? -6.073 -1.228 0.155 1.00 75.44 100 TRP A O 1
ATOM 844 N N . ILE A 1 101 ? -6.374 -3.397 0.649 1.00 78.44 101 ILE A N 1
ATOM 845 C CA . ILE A 1 101 ? -6.541 -3.204 2.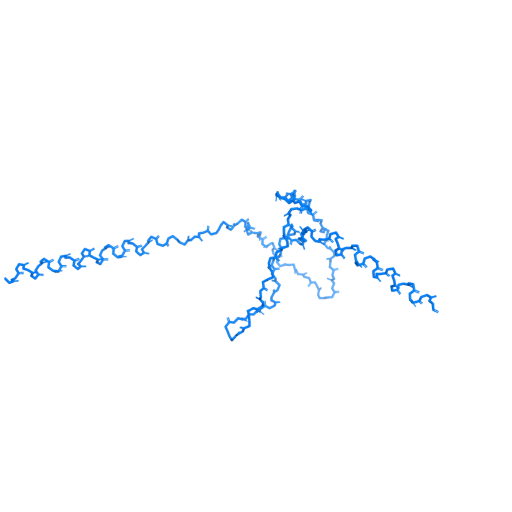087 1.00 78.44 101 ILE A CA 1
ATOM 846 C C . ILE A 1 101 ? -5.624 -4.148 2.846 1.00 78.44 101 ILE A C 1
ATOM 848 O O . ILE A 1 101 ? -5.595 -5.346 2.594 1.00 78.44 101 ILE A O 1
ATOM 852 N N . GLU A 1 102 ? -4.913 -3.592 3.815 1.00 77.88 102 GLU A N 1
ATOM 853 C CA . GLU A 1 102 ? -4.063 -4.354 4.713 1.00 77.88 102 GLU A CA 1
ATOM 854 C C . GLU A 1 102 ? -4.627 -4.236 6.129 1.00 77.88 102 GLU A C 1
ATOM 856 O O . GLU A 1 102 ? -4.838 -3.130 6.635 1.00 77.88 102 GLU A O 1
ATOM 861 N N . LEU A 1 103 ? -4.951 -5.381 6.734 1.00 85.12 103 LEU A N 1
ATOM 862 C CA . LEU A 1 103 ? -5.512 -5.467 8.079 1.00 85.12 103 LEU A CA 1
ATOM 863 C C . LEU A 1 103 ? -4.455 -6.019 9.031 1.00 85.12 103 LEU A C 1
ATOM 865 O O . LEU A 1 103 ? -4.008 -7.154 8.876 1.00 85.12 103 LEU A O 1
ATOM 869 N N . ASP A 1 104 ? -4.105 -5.223 10.033 1.00 89.25 104 ASP A N 1
ATOM 870 C CA . ASP A 1 104 ? -3.237 -5.621 11.135 1.00 89.25 104 ASP A CA 1
ATOM 871 C C . ASP A 1 104 ? -4.039 -5.855 12.423 1.00 89.25 104 ASP A C 1
ATOM 873 O O . ASP A 1 104 ? -5.252 -5.631 12.496 1.00 89.25 104 ASP A O 1
ATOM 877 N N . ASN A 1 105 ? -3.339 -6.282 13.468 1.00 92.00 105 ASN A N 1
ATOM 878 C CA . ASN A 1 105 ? -3.926 -6.519 14.777 1.00 92.00 105 ASN A CA 1
ATOM 879 C C . ASN A 1 105 ? -4.340 -5.259 15.550 1.00 92.00 105 ASN A C 1
ATOM 881 O O . ASN A 1 105 ? -5.005 -5.347 16.582 1.00 92.00 105 ASN A O 1
ATOM 885 N N . GLN A 1 106 ? -3.971 -4.072 15.074 1.00 90.88 106 GLN A N 1
ATOM 886 C CA . GLN A 1 106 ? -4.358 -2.796 15.670 1.00 90.88 106 GLN A CA 1
ATOM 887 C C . GLN A 1 106 ? -5.637 -2.229 15.043 1.00 90.88 106 GLN A C 1
ATOM 889 O O . GLN A 1 106 ? -6.216 -1.281 15.586 1.00 90.88 106 GLN A O 1
ATOM 894 N N . TRP A 1 107 ? -6.114 -2.811 13.940 1.00 90.75 107 TRP A N 1
ATOM 895 C CA . TRP A 1 107 ? -7.277 -2.336 13.196 1.00 90.75 107 TRP A CA 1
ATOM 896 C C . TRP A 1 107 ? -8.514 -2.135 14.079 1.00 90.75 107 TRP A C 1
ATOM 898 O O . TRP A 1 107 ? -9.116 -1.059 14.043 1.00 90.75 107 TRP A O 1
ATOM 908 N N . THR A 1 108 ? -8.866 -3.123 14.912 1.00 92.88 108 THR A N 1
ATOM 909 C CA . THR A 1 108 ? -10.070 -3.081 15.763 1.00 92.88 108 THR A CA 1
ATOM 910 C C . THR A 1 108 ? -10.038 -1.891 16.713 1.00 92.88 108 THR A C 1
ATOM 912 O O . THR A 1 108 ? -10.985 -1.105 16.757 1.00 92.88 108 THR A O 1
ATOM 915 N N . ARG A 1 109 ? -8.900 -1.684 17.386 1.00 93.31 109 ARG A N 1
ATOM 916 C CA . ARG A 1 109 ? -8.688 -0.550 18.290 1.00 93.31 109 ARG A CA 1
ATOM 917 C C . ARG A 1 109 ? -8.908 0.780 17.568 1.00 93.31 109 ARG A C 1
ATOM 919 O O . ARG A 1 109 ? -9.693 1.613 18.018 1.00 93.31 109 ARG A O 1
ATOM 926 N N . PHE A 1 110 ? -8.245 0.992 16.430 1.00 92.06 110 PHE A N 1
ATOM 927 C CA . PHE A 1 110 ? -8.385 2.245 15.683 1.00 92.06 110 PHE A CA 1
ATOM 928 C C . PHE A 1 110 ? -9.797 2.447 15.126 1.00 92.06 110 PHE A C 1
ATOM 930 O O . PHE A 1 110 ? -10.271 3.583 15.015 1.00 92.06 110 PHE A O 1
ATOM 937 N N . HIS A 1 111 ? -10.480 1.362 14.769 1.00 94.00 111 HIS A N 1
ATOM 938 C CA . HIS A 1 111 ? -11.843 1.400 14.264 1.00 94.00 111 HIS A CA 1
ATOM 939 C C . HIS A 1 111 ? -12.842 1.815 15.355 1.00 94.00 111 HIS A C 1
ATOM 941 O O . HIS A 1 111 ? -13.689 2.680 15.116 1.00 94.00 111 HIS A O 1
ATOM 947 N N . GLU A 1 112 ? -12.714 1.267 16.561 1.00 96.62 112 GLU A N 1
ATOM 948 C CA . GLU A 1 112 ? -13.522 1.638 17.727 1.00 96.62 112 GLU A CA 1
ATOM 949 C C . GLU A 1 112 ? -13.275 3.082 18.162 1.00 96.62 112 GLU A C 1
ATOM 951 O O . GLU A 1 112 ? -14.225 3.854 18.318 1.00 96.62 112 GLU A O 1
ATOM 956 N N . GLU A 1 113 ? -12.010 3.498 18.256 1.00 96.62 113 GLU A N 1
ATOM 957 C CA . GLU A 1 113 ? -11.666 4.884 18.576 1.00 96.62 113 GLU A CA 1
ATOM 958 C C . GLU A 1 113 ? -12.254 5.864 17.546 1.00 96.62 113 GLU A C 1
ATOM 960 O O . GLU A 1 113 ? -12.747 6.937 17.905 1.00 96.62 113 GLU A O 1
ATOM 965 N N . LYS A 1 114 ? -12.231 5.508 16.254 1.00 94.62 114 LYS A N 1
ATOM 966 C CA . LYS A 1 114 ? -12.837 6.322 15.192 1.00 94.62 114 LYS A CA 1
ATOM 967 C C . LYS A 1 114 ? -14.354 6.420 15.366 1.00 94.62 114 LYS A C 1
ATOM 969 O O . LYS A 1 114 ? -14.887 7.525 15.265 1.00 94.62 114 LYS A O 1
ATOM 974 N N . LYS A 1 115 ? -15.041 5.311 15.666 1.00 96.56 115 LYS A N 1
ATOM 975 C CA . LYS A 1 115 ? -16.490 5.302 15.942 1.00 96.56 115 LYS A CA 1
ATOM 976 C C . LYS A 1 115 ? -16.840 6.212 17.115 1.00 96.56 115 LYS A C 1
ATOM 978 O O . LYS A 1 115 ? -17.716 7.064 16.972 1.00 96.56 115 LYS A O 1
ATOM 983 N N . ALA A 1 116 ? -16.124 6.079 18.229 1.00 96.12 116 ALA A N 1
ATOM 984 C CA . ALA A 1 116 ? -16.337 6.899 19.418 1.00 96.12 116 ALA A CA 1
ATOM 985 C C . ALA A 1 116 ? -16.191 8.397 19.101 1.00 96.12 116 ALA A C 1
ATOM 987 O O . ALA A 1 116 ? -17.069 9.196 19.426 1.00 96.12 116 ALA A O 1
ATOM 988 N N . ARG A 1 117 ? -15.134 8.774 18.367 1.00 94.19 117 ARG A N 1
ATOM 989 C CA . ARG A 1 117 ? -14.917 10.160 17.918 1.00 94.19 117 ARG A CA 1
ATOM 990 C C . ARG A 1 117 ? -16.037 10.668 17.010 1.00 94.19 117 ARG A C 1
ATOM 992 O O . ARG A 1 117 ? -16.457 11.815 17.149 1.00 94.19 117 ARG A O 1
ATOM 999 N N . SER A 1 118 ? -16.528 9.847 16.084 1.00 93.38 118 SER A N 1
ATOM 1000 C CA . SER A 1 118 ? -17.641 10.219 15.203 1.00 93.38 118 SER A CA 1
ATOM 1001 C C . SER A 1 118 ? -18.937 10.479 15.974 1.00 93.38 118 SER A C 1
ATOM 1003 O O . SER A 1 118 ? -19.640 11.436 15.656 1.00 93.38 118 SER A O 1
ATOM 1005 N N . VAL A 1 119 ? -19.241 9.672 16.994 1.00 94.94 119 VAL A N 1
ATOM 1006 C CA . VAL A 1 119 ? -20.414 9.878 17.860 1.00 94.94 119 VAL A CA 1
ATOM 1007 C C . VAL A 1 119 ? -20.259 11.152 18.689 1.00 94.94 119 VAL A C 1
ATOM 1009 O O . VAL A 1 119 ? -21.159 11.988 18.679 1.00 94.94 119 VAL A O 1
ATOM 1012 N N . ALA A 1 120 ? -19.099 11.356 19.319 1.00 92.81 120 ALA A N 1
ATOM 1013 C CA . ALA A 1 120 ? -18.822 12.560 20.103 1.00 92.81 120 ALA A CA 1
ATOM 1014 C C . ALA A 1 120 ? -18.960 13.849 19.270 1.00 92.81 120 ALA A C 1
ATOM 1016 O O . ALA A 1 120 ? -19.570 14.814 19.720 1.00 92.81 120 ALA A O 1
ATOM 1017 N N . LYS A 1 121 ? -18.469 13.853 18.021 1.00 90.50 121 LYS A N 1
ATOM 1018 C CA . LYS A 1 121 ? -18.642 14.991 17.100 1.00 90.50 121 LYS A CA 1
ATOM 1019 C C . LYS A 1 121 ? -20.105 15.274 16.766 1.00 90.50 121 LYS A C 1
ATOM 1021 O O . LYS A 1 121 ? -20.484 16.436 16.673 1.00 90.50 121 LYS A O 1
ATOM 1026 N N . ARG A 1 122 ? -20.920 14.231 16.569 1.00 88.69 122 ARG A N 1
ATOM 1027 C CA . ARG A 1 122 ? -22.362 14.395 16.319 1.00 88.69 122 ARG A CA 1
ATOM 1028 C C . ARG A 1 122 ? -23.064 14.986 17.538 1.00 88.69 122 ARG A C 1
ATOM 1030 O O . ARG A 1 122 ? -23.871 15.884 17.357 1.00 88.69 122 ARG A O 1
ATOM 1037 N N . ALA A 1 123 ? -22.713 14.529 18.742 1.00 84.62 123 ALA A N 1
ATOM 1038 C CA . ALA A 1 123 ? -23.268 15.052 19.989 1.00 84.62 123 ALA A CA 1
ATOM 1039 C C . ALA A 1 123 ? -22.916 16.535 20.202 1.00 84.62 123 ALA A C 1
ATOM 1041 O O . ALA A 1 123 ? -23.791 17.324 20.539 1.00 84.62 123 ALA A O 1
ATOM 1042 N N . PHE A 1 124 ? -21.665 16.924 19.927 1.00 84.88 124 PHE A N 1
ATOM 1043 C CA . PHE A 1 124 ? -21.216 18.318 20.014 1.00 84.88 124 PHE A CA 1
ATOM 1044 C C . PHE A 1 124 ? -21.949 19.253 19.042 1.00 84.88 124 PHE A C 1
ATOM 1046 O O . PHE A 1 124 ? -22.230 20.391 19.379 1.00 84.88 124 PHE A O 1
ATOM 1053 N N . PHE A 1 125 ? -22.263 18.794 17.827 1.00 79.69 125 PHE A N 1
ATOM 1054 C CA . PHE A 1 125 ? -22.975 19.622 16.844 1.00 79.69 125 PHE A CA 1
ATOM 1055 C C . PHE A 1 125 ? -24.489 19.718 17.114 1.00 79.69 125 PHE A C 1
ATOM 1057 O O . PHE A 1 125 ? -25.169 20.538 16.506 1.00 79.69 125 PHE A O 1
ATOM 1064 N N . SER A 1 126 ? -25.030 18.866 17.991 1.00 74.19 126 SER A N 1
ATOM 1065 C CA . SER A 1 126 ? -26.451 18.868 18.366 1.00 74.19 126 SER A CA 1
ATOM 1066 C C . SER A 1 126 ? -26.781 19.660 19.639 1.00 74.19 126 SER A C 1
ATOM 1068 O O . SER A 1 126 ? -27.956 19.729 19.992 1.00 74.19 126 SER A O 1
ATOM 1070 N N . SER A 1 127 ? -25.775 20.210 20.330 1.00 60.50 127 SER A N 1
ATOM 1071 C CA . SER A 1 127 ? -25.908 21.054 21.533 1.00 60.50 127 SER A CA 1
ATOM 1072 C C . SER A 1 127 ? -25.650 22.518 21.215 1.00 60.50 127 SER A C 1
ATOM 1074 O O . SER A 1 127 ? -26.407 23.367 21.725 1.00 60.50 127 SER A O 1
#

pLDDT: mean 79.51, std 13.41, range [45.91, 96.62]

Foldseek 3Di:
DVVVVVVVVVVVVVVVVVVVVVVVPPPPPPDPPPPDPDDDPDDDPDDPPDDDDDPDDDDDADPDPPDDLAPFADDPDDDDDDDPPDDPPPDDDDDDPNNPDDHYNCNVVVVVVVVVVVVVVVVVVVD